Protein AF-A0A9E4QJY3-F1 (afdb_monomer_lite)

Structure (mmCIF, N/CA/C/O backbone):
data_AF-A0A9E4QJY3-F1
#
_entry.id   AF-A0A9E4QJY3-F1
#
loop_
_atom_site.group_PDB
_atom_site.id
_atom_site.type_symbol
_atom_site.label_atom_id
_atom_site.label_alt_id
_atom_site.label_comp_id
_atom_site.lab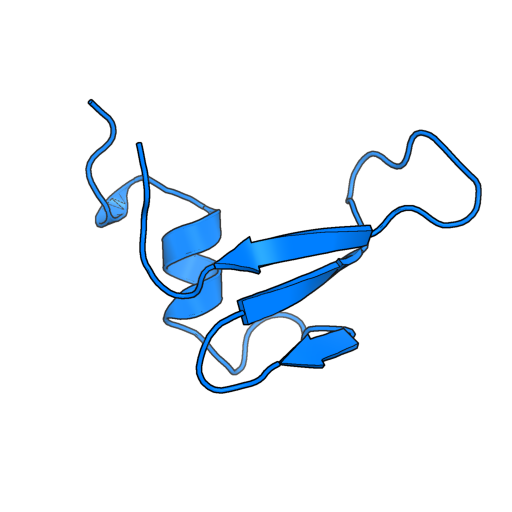el_asym_id
_atom_site.label_entity_id
_atom_site.label_seq_id
_atom_site.pdbx_PDB_ins_code
_atom_site.Cartn_x
_atom_site.Cartn_y
_atom_site.Cartn_z
_atom_site.occupancy
_atom_site.B_iso_or_equiv
_atom_site.auth_seq_id
_atom_site.auth_comp_id
_atom_site.auth_asym_id
_atom_site.auth_atom_id
_atom_site.pdbx_PDB_model_num
ATOM 1 N N . MET A 1 1 ? -6.609 15.582 8.179 1.00 56.81 1 MET A N 1
ATOM 2 C CA . MET A 1 1 ? -6.265 15.670 6.747 1.00 56.81 1 MET A CA 1
ATOM 3 C C . MET A 1 1 ? -4.762 15.512 6.665 1.00 56.81 1 MET A C 1
ATOM 5 O O . MET A 1 1 ? -4.050 16.470 6.925 1.00 56.81 1 MET A O 1
ATOM 9 N N . THR A 1 2 ? -4.283 14.288 6.478 1.00 55.59 2 THR A N 1
ATOM 10 C CA . THR A 1 2 ? -2.848 14.003 6.372 1.00 55.59 2 THR A CA 1
ATOM 11 C C . THR A 1 2 ? -2.376 14.498 5.013 1.00 55.59 2 THR A C 1
ATOM 13 O O . THR A 1 2 ? -3.033 14.244 4.006 1.00 55.59 2 THR A O 1
ATOM 16 N N . THR A 1 3 ? -1.285 15.252 4.971 1.00 66.44 3 THR A N 1
ATOM 17 C CA . THR A 1 3 ? -0.733 15.700 3.688 1.00 66.44 3 THR A CA 1
ATOM 18 C C . THR A 1 3 ? 0.029 14.545 3.033 1.00 66.44 3 THR A C 1
ATOM 20 O O . THR A 1 3 ? 0.567 13.681 3.725 1.00 66.44 3 THR A O 1
ATOM 23 N N . THR A 1 4 ? 0.083 14.493 1.698 1.00 70.06 4 THR A N 1
ATOM 24 C CA . THR A 1 4 ? 0.735 13.402 0.943 1.00 70.06 4 THR A CA 1
ATOM 25 C C . THR A 1 4 ? 2.172 13.127 1.409 1.00 70.06 4 THR A C 1
ATOM 27 O O . THR A 1 4 ? 2.586 11.973 1.410 1.00 70.06 4 THR A O 1
ATOM 30 N N . ASN A 1 5 ? 2.898 14.150 1.875 1.00 72.12 5 ASN A N 1
ATOM 31 C CA . ASN A 1 5 ? 4.277 14.027 2.367 1.00 72.12 5 ASN A CA 1
ATOM 32 C C . ASN A 1 5 ? 4.412 13.334 3.736 1.00 72.12 5 ASN A C 1
ATOM 34 O O . ASN A 1 5 ? 5.499 12.882 4.083 1.00 72.12 5 ASN A O 1
ATOM 38 N N . GLU A 1 6 ? 3.343 13.250 4.527 1.00 86.56 6 GLU A N 1
ATOM 39 C CA . GLU A 1 6 ? 3.359 12.616 5.855 1.00 86.56 6 GLU A CA 1
ATOM 40 C C . GLU A 1 6 ? 2.867 11.162 5.811 1.00 86.56 6 GLU A C 1
ATOM 42 O O . GLU A 1 6 ? 2.942 10.432 6.801 1.00 86.56 6 GLU A O 1
ATOM 47 N N . CYS A 1 7 ? 2.342 10.717 4.668 1.00 91.50 7 CYS A N 1
ATOM 48 C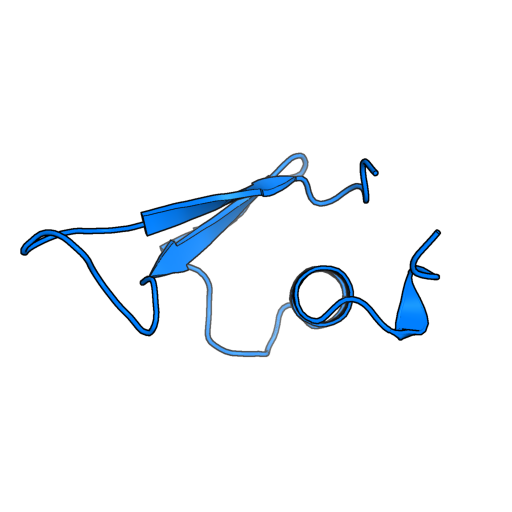 CA . CYS A 1 7 ? 1.810 9.375 4.517 1.00 91.50 7 CYS A CA 1
ATOM 49 C C . CYS A 1 7 ? 2.924 8.383 4.161 1.00 91.50 7 CYS A C 1
ATOM 51 O O . CYS A 1 7 ? 3.500 8.425 3.075 1.00 91.50 7 CYS A O 1
ATOM 53 N N . VAL A 1 8 ? 3.152 7.415 5.050 1.00 89.88 8 VAL A N 1
ATOM 54 C CA . VAL A 1 8 ? 4.091 6.295 4.855 1.00 89.88 8 VAL A CA 1
ATOM 55 C C . VAL A 1 8 ? 3.851 5.569 3.525 1.00 89.88 8 VAL A C 1
ATOM 57 O O . VAL A 1 8 ? 4.802 5.247 2.819 1.00 89.88 8 VAL A O 1
ATOM 60 N N . PHE A 1 9 ? 2.589 5.364 3.143 1.00 91.12 9 PHE A N 1
ATOM 61 C CA . PHE A 1 9 ? 2.256 4.677 1.897 1.00 91.12 9 PHE A CA 1
ATOM 62 C C . PHE A 1 9 ? 2.514 5.528 0.652 1.00 91.12 9 PHE A C 1
ATOM 64 O O . PHE A 1 9 ? 2.907 4.988 -0.378 1.00 91.12 9 PHE A O 1
ATOM 71 N N . CYS A 1 10 ? 2.352 6.850 0.739 1.00 91.62 10 CYS A N 1
ATOM 72 C CA . CYS A 1 10 ? 2.709 7.749 -0.358 1.00 91.62 10 CYS A CA 1
ATOM 73 C C . CYS A 1 10 ? 4.219 7.737 -0.608 1.00 91.62 10 CYS A C 1
ATOM 75 O O . CYS A 1 10 ? 4.640 7.696 -1.761 1.00 91.62 10 CYS A O 1
ATOM 77 N N . ASN A 1 11 ? 5.029 7.681 0.453 1.00 89.00 11 ASN A N 1
ATOM 78 C CA . ASN A 1 11 ? 6.482 7.552 0.325 1.00 89.00 11 ASN A CA 1
ATOM 79 C C . ASN A 1 11 ? 6.866 6.230 -0.368 1.00 89.00 11 ASN A C 1
ATOM 81 O O . ASN A 1 11 ? 7.698 6.227 -1.270 1.00 89.00 11 ASN A O 1
ATOM 85 N N . MET A 1 12 ? 6.191 5.124 -0.031 1.00 89.31 12 MET A N 1
ATOM 86 C CA . MET A 1 12 ? 6.371 3.824 -0.703 1.00 89.31 12 MET A CA 1
ATOM 87 C C . MET A 1 12 ? 5.891 3.814 -2.167 1.00 89.31 12 MET A C 1
ATOM 89 O O . MET A 1 12 ? 6.393 3.049 -2.995 1.00 89.31 12 MET A O 1
ATOM 93 N N . ALA A 1 13 ? 4.895 4.634 -2.508 1.00 88.31 13 ALA A N 1
ATOM 94 C CA . ALA A 1 13 ? 4.435 4.785 -3.885 1.00 88.31 13 ALA A CA 1
ATOM 95 C C . ALA A 1 13 ? 5.436 5.585 -4.742 1.00 88.31 13 ALA A C 1
ATOM 97 O O . ALA A 1 13 ? 5.565 5.303 -5.932 1.00 88.31 13 ALA A O 1
ATOM 98 N N . GLN A 1 14 ? 6.143 6.551 -4.142 1.00 86.06 14 GLN A N 1
ATOM 99 C CA . GLN A 1 14 ? 7.109 7.424 -4.820 1.00 86.06 14 GLN A CA 1
ATOM 100 C C . GLN A 1 14 ? 8.506 6.815 -4.984 1.00 86.06 14 GLN A C 1
ATOM 102 O O . GLN A 1 14 ? 9.194 7.169 -5.940 1.00 86.06 14 GLN A O 1
ATOM 107 N N . ASP A 1 15 ? 8.922 5.918 -4.087 1.00 78.56 15 ASP A N 1
ATOM 108 C CA . ASP A 1 15 ? 10.206 5.217 -4.171 1.00 78.56 15 ASP A CA 1
ATOM 109 C C . ASP A 1 15 ? 10.011 3.758 -4.634 1.00 78.56 15 ASP A C 1
ATOM 111 O O . ASP A 1 15 ? 9.844 2.854 -3.813 1.00 78.56 15 ASP A O 1
ATOM 115 N N . PRO A 1 16 ? 10.031 3.486 -5.953 1.00 64.12 16 PRO A N 1
ATOM 116 C CA . PRO A 1 16 ? 9.891 2.133 -6.485 1.00 64.12 16 PRO A CA 1
ATOM 117 C C . PRO A 1 16 ? 11.085 1.216 -6.170 1.00 64.12 16 PRO A C 1
ATOM 119 O O . PRO A 1 16 ? 10.995 0.022 -6.458 1.00 64.12 16 PRO A O 1
ATOM 122 N N . MET A 1 17 ? 12.186 1.739 -5.614 1.00 66.44 17 MET A N 1
ATOM 123 C CA . MET A 1 17 ? 13.350 0.948 -5.201 1.00 66.44 17 MET A CA 1
ATOM 124 C C . MET A 1 17 ? 13.305 0.526 -3.723 1.00 66.44 17 MET A C 1
ATOM 126 O O . MET A 1 17 ? 14.071 -0.359 -3.338 1.00 66.44 17 MET A O 1
ATOM 130 N N . HIS A 1 18 ? 12.407 1.093 -2.910 1.00 61.00 18 HIS A N 1
ATOM 131 C CA . HIS A 1 18 ? 12.170 0.653 -1.532 1.00 61.00 18 HIS A CA 1
ATOM 132 C C . HIS A 1 18 ? 11.401 -0.673 -1.517 1.00 61.00 18 HIS A C 1
ATOM 134 O O . HIS A 1 18 ? 10.383 -0.772 -2.198 1.00 61.00 18 HIS A O 1
ATOM 140 N N . ASP A 1 19 ? 11.898 -1.667 -0.761 1.00 59.56 19 ASP A N 1
ATOM 141 C CA . ASP A 1 19 ? 11.313 -3.001 -0.520 1.00 59.56 19 ASP A CA 1
ATOM 142 C C . ASP A 1 19 ? 10.339 -3.455 -1.611 1.00 59.56 19 ASP A C 1
ATOM 144 O O . ASP A 1 19 ? 9.129 -3.249 -1.510 1.00 59.56 19 ASP A O 1
ATOM 148 N N . ALA A 1 20 ? 10.897 -4.048 -2.674 1.00 64.31 20 ALA A N 1
ATOM 149 C CA . ALA A 1 20 ? 10.175 -4.409 -3.887 1.00 64.31 20 ALA A CA 1
ATOM 150 C C . ALA A 1 20 ? 8.794 -5.008 -3.551 1.00 64.31 20 ALA A C 1
ATOM 152 O O . ALA A 1 20 ? 8.723 -6.104 -2.976 1.00 64.31 20 ALA A O 1
ATOM 153 N N . PRO A 1 21 ? 7.692 -4.297 -3.859 1.00 79.81 21 PRO A N 1
ATOM 154 C CA . PRO A 1 21 ? 6.3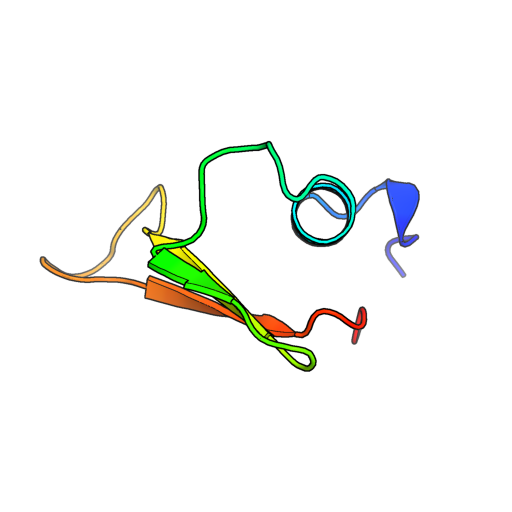65 -4.801 -3.568 1.00 79.81 21 PRO A CA 1
ATOM 155 C C . PRO A 1 21 ? 6.176 -6.134 -4.284 1.00 79.81 21 PRO A C 1
ATOM 157 O O . PRO A 1 21 ? 6.673 -6.342 -5.393 1.00 79.81 21 PRO A O 1
ATOM 160 N N . VAL A 1 22 ? 5.438 -7.047 -3.655 1.00 91.56 22 VAL A N 1
ATOM 161 C CA . VAL A 1 22 ? 5.179 -8.377 -4.231 1.00 91.56 22 VAL A CA 1
ATOM 162 C C . VAL A 1 22 ? 4.395 -8.285 -5.545 1.00 91.56 22 VAL A C 1
ATOM 164 O O . VAL A 1 22 ? 4.391 -9.230 -6.329 1.00 91.56 22 VAL A O 1
ATOM 167 N N . TYR A 1 23 ? 3.743 -7.143 -5.776 1.00 92.75 23 TYR A N 1
ATOM 168 C CA . TYR A 1 23 ? 3.071 -6.776 -7.012 1.00 92.75 23 TYR A CA 1
ATOM 169 C C . TYR A 1 23 ? 3.042 -5.252 -7.175 1.00 92.75 23 TYR A C 1
ATOM 171 O O . TYR A 1 23 ? 2.869 -4.530 -6.192 1.00 92.75 23 TYR A O 1
ATOM 179 N N . ARG A 1 24 ? 3.152 -4.752 -8.408 1.00 92.00 24 ARG A N 1
ATOM 180 C CA . ARG A 1 24 ? 2.967 -3.333 -8.732 1.00 92.00 24 ARG A CA 1
ATOM 181 C C . ARG A 1 24 ? 2.493 -3.177 -10.171 1.00 92.00 24 ARG A C 1
ATOM 183 O O . ARG A 1 24 ? 3.042 -3.816 -11.067 1.00 92.00 24 ARG A O 1
ATOM 190 N N . ASP A 1 25 ? 1.531 -2.291 -10.375 1.00 91.94 25 ASP A N 1
ATOM 191 C CA . ASP A 1 25 ? 1.092 -1.821 -11.686 1.00 91.94 25 ASP A CA 1
ATOM 192 C C . ASP A 1 25 ? 0.872 -0.293 -11.672 1.00 91.94 25 ASP A C 1
ATOM 194 O O . ASP A 1 25 ? 1.336 0.416 -10.772 1.00 91.94 25 ASP A O 1
ATOM 198 N N . ASP A 1 26 ? 0.203 0.230 -12.700 1.00 92.56 26 ASP A N 1
ATOM 199 C CA . ASP A 1 26 ? -0.110 1.652 -12.857 1.00 92.56 26 ASP A CA 1
ATOM 200 C C . ASP A 1 26 ? -1.109 2.179 -11.813 1.00 92.56 26 ASP A C 1
ATOM 202 O O . ASP A 1 26 ? -1.144 3.380 -11.538 1.00 92.56 26 ASP A O 1
ATOM 206 N N . ARG A 1 27 ? -1.884 1.305 -11.169 1.00 93.62 27 ARG A N 1
ATOM 207 C CA . ARG A 1 27 ? -2.984 1.671 -10.267 1.00 93.62 27 ARG A CA 1
ATOM 208 C C . ARG A 1 27 ? -2.676 1.395 -8.808 1.00 93.62 27 ARG A C 1
ATOM 210 O O . ARG A 1 27 ? -3.094 2.175 -7.950 1.00 93.62 27 ARG A O 1
ATOM 217 N N . VAL A 1 28 ? -1.986 0.299 -8.518 1.00 94.38 28 VAL A N 1
ATOM 218 C CA . VAL A 1 28 ? -1.773 -0.208 -7.165 1.00 94.38 28 VAL A CA 1
ATOM 219 C C . VAL A 1 28 ? -0.375 -0.794 -6.980 1.00 94.38 28 VAL A C 1
ATOM 221 O O . VAL A 1 28 ? 0.306 -1.208 -7.920 1.00 94.38 28 VAL A O 1
ATOM 224 N N . PHE A 1 29 ? 0.020 -0.913 -5.719 1.00 93.81 29 PHE A N 1
ATOM 225 C CA . PHE A 1 29 ? 1.112 -1.773 -5.286 1.00 93.81 29 PHE A CA 1
ATOM 226 C C . PHE A 1 29 ? 0.655 -2.642 -4.114 1.00 93.81 29 PHE A C 1
ATOM 228 O O . PHE A 1 29 ? -0.238 -2.262 -3.354 1.00 93.81 29 PHE A O 1
ATOM 235 N N . ALA A 1 30 ? 1.248 -3.827 -3.979 1.00 94.62 30 ALA A N 1
ATOM 236 C CA . ALA A 1 30 ? 0.946 -4.750 -2.895 1.00 94.62 30 ALA A CA 1
ATOM 237 C C . ALA A 1 30 ? 2.193 -5.085 -2.076 1.00 94.62 30 ALA A C 1
ATOM 239 O O . ALA A 1 30 ? 3.247 -5.401 -2.628 1.00 94.62 30 ALA A O 1
ATOM 240 N N . ILE A 1 31 ? 2.059 -5.067 -0.751 1.00 93.56 31 ILE A N 1
ATOM 241 C CA . ILE A 1 31 ? 3.143 -5.365 0.194 1.00 93.56 31 ILE A CA 1
ATOM 242 C C . ILE A 1 31 ? 2.705 -6.400 1.225 1.00 93.56 31 ILE A C 1
ATOM 244 O O . ILE A 1 31 ? 1.513 -6.601 1.463 1.00 93.56 31 ILE A O 1
ATOM 248 N N . LYS A 1 32 ? 3.682 -7.045 1.867 1.00 93.88 32 LYS A N 1
ATOM 249 C CA . LYS A 1 32 ? 3.424 -7.830 3.078 1.00 93.88 32 LYS A CA 1
ATOM 250 C C . LYS A 1 32 ? 3.145 -6.874 4.233 1.00 93.88 32 LYS A C 1
ATOM 252 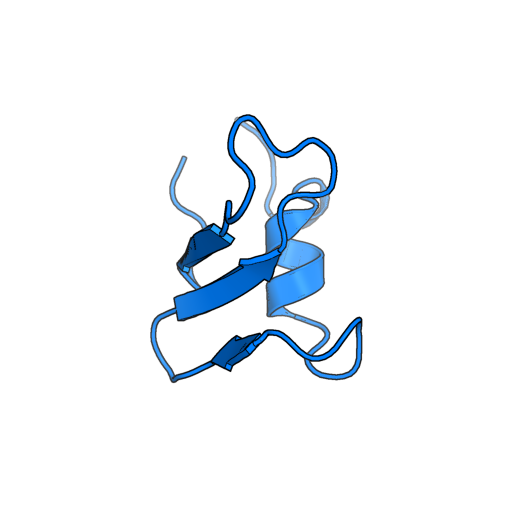O O . LYS A 1 32 ? 3.856 -5.888 4.400 1.00 93.88 32 LYS A O 1
ATOM 257 N N . ASP A 1 33 ? 2.130 -7.183 5.027 1.00 92.81 33 ASP A N 1
ATOM 258 C CA . ASP A 1 33 ? 1.869 -6.442 6.259 1.00 92.81 33 ASP A CA 1
ATOM 259 C C . ASP A 1 33 ? 3.000 -6.697 7.275 1.00 92.81 33 ASP A C 1
ATOM 261 O O . ASP A 1 33 ? 3.414 -7.843 7.470 1.00 92.81 33 ASP A O 1
ATOM 265 N N . SER A 1 34 ? 3.503 -5.640 7.920 1.00 91.25 34 SER A N 1
ATOM 266 C CA . SER A 1 34 ? 4.517 -5.731 8.980 1.00 91.25 34 SER A CA 1
ATOM 267 C C . SER A 1 34 ? 3.952 -6.256 10.306 1.00 91.25 34 SER A C 1
ATOM 269 O O . SER A 1 34 ? 4.706 -6.754 11.140 1.00 91.25 34 SER A O 1
ATOM 271 N N . ASN A 1 35 ? 2.632 -6.196 10.497 1.00 94.94 35 ASN A N 1
ATOM 272 C CA . ASN A 1 35 ? 1.906 -6.735 11.645 1.00 94.94 35 ASN A CA 1
ATOM 273 C C . ASN A 1 35 ? 0.768 -7.672 11.188 1.00 94.94 35 ASN A C 1
ATOM 275 O O . ASN A 1 35 ? -0.417 -7.377 11.399 1.00 94.94 35 ASN A O 1
ATOM 279 N N . PRO A 1 36 ? 1.105 -8.812 10.561 1.00 95.75 36 PRO A N 1
ATOM 280 C CA . PRO A 1 36 ? 0.126 -9.686 9.929 1.00 95.75 36 PRO A CA 1
ATOM 281 C C . PRO A 1 36 ? -0.879 -10.263 10.941 1.00 95.75 36 PRO A C 1
ATOM 283 O O . PRO A 1 36 ? -0.514 -10.679 12.040 1.00 95.75 36 PRO A O 1
ATOM 286 N N . LYS A 1 37 ? -2.163 -10.324 10.555 1.00 96.62 37 LYS A N 1
ATOM 287 C CA . LYS A 1 37 ? -3.254 -10.935 11.352 1.00 96.62 37 LYS A CA 1
ATOM 288 C C . LYS A 1 37 ? -3.635 -12.346 10.899 1.00 96.62 37 LYS A C 1
ATOM 290 O O . LYS A 1 37 ? -4.525 -12.964 11.475 1.00 96.62 37 LYS A O 1
ATOM 295 N N . ALA A 1 38 ? -2.945 -12.852 9.883 1.00 97.38 38 ALA A N 1
ATOM 296 C CA . ALA A 1 38 ? -3.089 -14.188 9.326 1.00 97.38 38 ALA A CA 1
ATOM 297 C C . ALA A 1 38 ? -1.726 -14.672 8.790 1.00 97.38 38 ALA A C 1
ATOM 299 O O . ALA A 1 38 ? -0.849 -13.837 8.555 1.00 97.38 38 ALA A O 1
ATOM 300 N N . PRO A 1 39 ? -1.533 -15.987 8.552 1.00 97.19 39 PRO A N 1
ATOM 301 C CA . PRO A 1 39 ? -0.277 -16.526 8.013 1.00 97.19 39 PRO A CA 1
ATOM 302 C C . PRO A 1 39 ? 0.160 -15.883 6.691 1.00 97.19 39 PRO A C 1
ATOM 304 O O . PRO A 1 39 ? 1.351 -15.756 6.420 1.00 97.19 39 PRO A O 1
ATOM 307 N N . VAL A 1 40 ? -0.811 -15.450 5.883 1.00 95.62 40 VAL A N 1
ATOM 308 C CA . VAL A 1 40 ? -0.596 -14.606 4.709 1.00 95.62 40 VAL A CA 1
ATOM 309 C C . VAL A 1 40 ? -1.471 -13.372 4.870 1.00 95.62 40 VAL A C 1
ATOM 311 O O . VAL A 1 40 ? -2.693 -13.486 4.927 1.00 95.62 40 VAL A O 1
ATOM 314 N N . HIS A 1 41 ? -0.847 -12.200 4.951 1.00 97.12 41 HIS A N 1
ATOM 315 C CA . HIS A 1 41 ? -1.546 -10.922 5.022 1.00 97.12 41 HIS A CA 1
ATOM 316 C C . HIS A 1 41 ? -0.836 -9.910 4.126 1.00 97.12 41 HIS A C 1
ATOM 318 O O . HIS A 1 41 ? 0.353 -9.633 4.303 1.00 97.12 41 HIS A O 1
ATOM 324 N N . MET A 1 42 ? -1.562 -9.407 3.131 1.00 94.50 42 MET A N 1
ATOM 325 C CA . MET A 1 42 ? -1.057 -8.441 2.165 1.00 94.50 42 MET A CA 1
ATOM 326 C C . MET A 1 42 ? -1.926 -7.194 2.182 1.00 94.50 42 MET A C 1
ATOM 328 O O . MET A 1 42 ? -3.145 -7.286 2.317 1.00 94.50 42 MET A O 1
ATOM 332 N N . LEU A 1 43 ? -1.287 -6.046 2.002 1.00 95.00 43 LEU A N 1
ATOM 333 C CA . LEU A 1 43 ? -1.953 -4.765 1.827 1.00 95.00 43 LEU A CA 1
ATOM 334 C C . LEU A 1 43 ? -1.885 -4.399 0.349 1.00 95.00 43 LEU A C 1
ATOM 336 O O . LEU A 1 43 ? -0.793 -4.378 -0.214 1.00 95.00 43 LEU A O 1
ATOM 340 N N . ILE A 1 44 ? -3.038 -4.120 -0.261 1.00 95.75 44 ILE A N 1
ATOM 341 C CA . ILE A 1 44 ? -3.141 -3.587 -1.623 1.00 95.75 44 ILE A CA 1
ATOM 342 C C . ILE A 1 44 ? -3.467 -2.109 -1.493 1.00 95.75 44 ILE A C 1
ATOM 344 O O . ILE A 1 44 ? -4.500 -1.744 -0.929 1.00 95.75 44 ILE A O 1
ATOM 348 N N . ILE A 1 45 ? -2.568 -1.269 -1.983 1.00 94.31 45 ILE A N 1
ATOM 349 C CA . ILE A 1 45 ? -2.602 0.166 -1.747 1.00 94.31 45 ILE A CA 1
ATOM 350 C C . ILE A 1 45 ? -2.648 0.876 -3.104 1.00 94.31 45 ILE A C 1
ATOM 352 O O . ILE A 1 45 ? -1.835 0.565 -3.979 1.00 94.31 45 ILE A O 1
ATOM 356 N N . PRO A 1 46 ? -3.580 1.821 -3.318 1.00 95.00 46 PRO A N 1
ATOM 357 C CA . PRO A 1 46 ? -3.593 2.639 -4.522 1.00 95.00 46 PRO A CA 1
ATOM 358 C C . PRO A 1 46 ? -2.335 3.503 -4.637 1.00 95.00 46 PRO A C 1
ATOM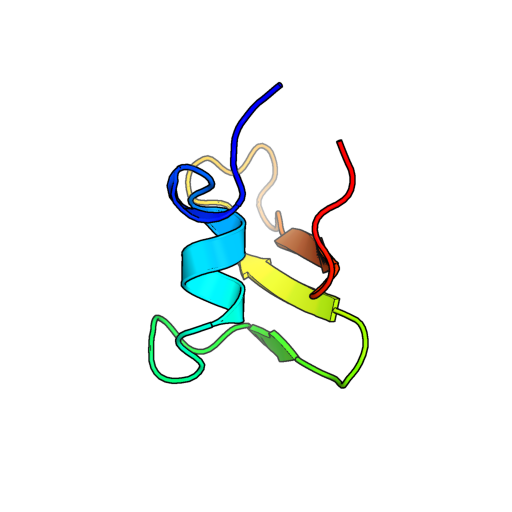 360 O O . PRO A 1 46 ? -1.863 4.070 -3.654 1.00 95.00 46 PRO A O 1
ATOM 363 N N . ASN A 1 47 ? -1.834 3.675 -5.860 1.00 91.25 47 ASN A N 1
ATOM 364 C CA . ASN A 1 47 ? -0.747 4.616 -6.145 1.00 91.25 47 ASN A CA 1
ATOM 365 C C . ASN A 1 47 ? -1.181 6.078 -5.907 1.00 91.25 47 ASN A C 1
ATOM 367 O O . ASN A 1 47 ? -0.344 6.947 -5.668 1.00 91.25 47 ASN A O 1
ATOM 371 N N . MET A 1 48 ? -2.489 6.356 -5.975 1.00 91.12 48 MET A N 1
ATOM 372 C CA . MET A 1 48 ? -3.076 7.662 -5.674 1.00 91.12 48 MET A CA 1
ATOM 373 C C . MET A 1 48 ? -3.541 7.720 -4.217 1.00 91.12 48 MET A C 1
ATOM 375 O O . MET A 1 48 ? -4.278 6.849 -3.764 1.00 91.12 48 MET A O 1
ATOM 379 N N . HIS A 1 49 ? -3.173 8.779 -3.496 1.00 92.25 49 HIS A N 1
ATOM 380 C CA . HIS A 1 49 ? -3.662 9.000 -2.136 1.00 92.25 49 HIS A CA 1
ATOM 381 C C . HIS A 1 49 ? -5.175 9.270 -2.124 1.00 92.25 49 HIS A C 1
ATOM 383 O O . HIS A 1 49 ? -5.657 10.150 -2.838 1.00 92.25 49 HIS A O 1
ATOM 389 N N . ILE A 1 50 ? -5.908 8.529 -1.290 1.00 89.38 50 ILE A N 1
ATOM 390 C CA . ILE A 1 50 ? -7.352 8.671 -1.063 1.00 89.38 50 ILE A CA 1
ATOM 391 C C . ILE A 1 50 ? -7.549 8.742 0.459 1.00 89.38 50 ILE A C 1
ATOM 393 O O . ILE A 1 50 ? -7.078 7.848 1.163 1.00 89.38 50 ILE A O 1
ATOM 397 N N . ALA A 1 51 ? -8.177 9.817 0.949 1.00 82.06 51 ALA A N 1
ATOM 398 C CA . ALA A 1 51 ? -8.301 10.155 2.375 1.00 82.06 51 ALA A CA 1
ATOM 399 C C . ALA A 1 51 ? -9.679 9.8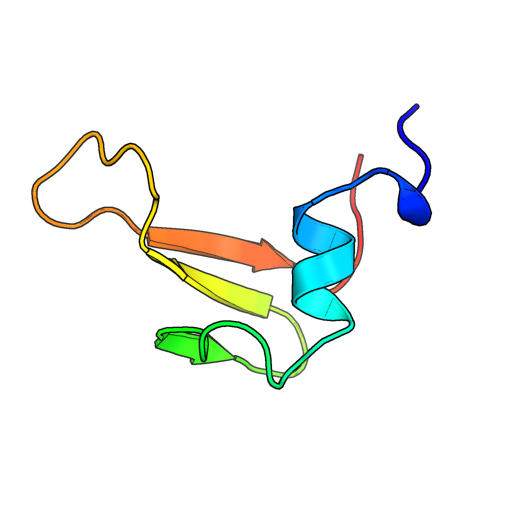30 2.964 1.00 82.06 51 ALA A C 1
ATOM 401 O O . ALA A 1 51 ? -10.674 9.906 2.207 1.00 82.06 51 ALA A O 1
#

Secondary structure (DSSP, 8-state):
---GGG-HHHHHHH-TTSS--SEE-SSEEEEE-SS-SSSS-EEEEESS---

Foldseek 3Di:
DDDLVRDPVLVCLVDCPPPPFPDDDPFWGKHFDPDDPDPGDIDIGTSDDDD

Sequence (51 aa):
MTTTNECVFCNMAQDPMHDAPVYRDDRVFAIKDSNPKAPVHMLIIPNMHIA

Radius of gyration: 11.3 Å; chains: 1; bounding box: 22×32×24 Å

pLDDT: mean 86.32, std 12.05, range [55.59, 97.38]